Protein AF-A0A1G1PA71-F1 (afdb_monomer_lite)

Structure (mmCIF, N/CA/C/O backbone):
data_AF-A0A1G1PA71-F1
#
_entry.id   AF-A0A1G1PA71-F1
#
loop_
_atom_site.group_PDB
_atom_site.id
_atom_site.type_symbol
_atom_site.label_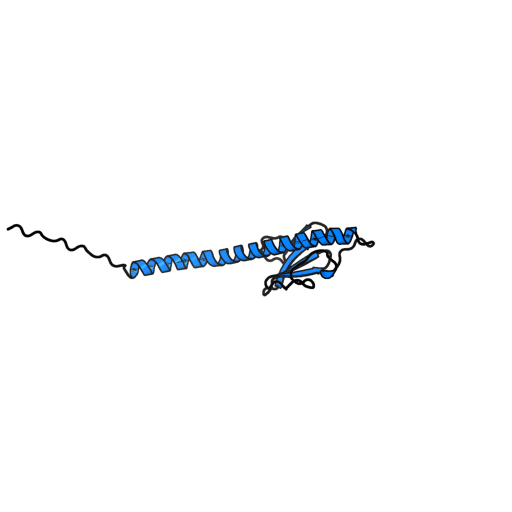atom_id
_atom_site.label_alt_id
_atom_site.label_comp_id
_atom_site.label_asym_id
_atom_site.label_entity_id
_atom_site.label_seq_id
_atom_site.pdbx_PDB_ins_code
_atom_site.Cartn_x
_atom_site.Cartn_y
_atom_site.Cartn_z
_atom_site.occupancy
_atom_site.B_iso_or_equiv
_atom_site.auth_seq_id
_atom_site.auth_comp_id
_atom_site.auth_asym_id
_atom_site.auth_atom_id
_atom_site.pdbx_PDB_model_num
ATOM 1 N N . MET A 1 1 ? -17.914 -35.667 74.975 1.00 45.59 1 MET A N 1
ATOM 2 C CA . MET A 1 1 ? -18.234 -35.756 73.531 1.00 45.59 1 MET A CA 1
ATOM 3 C C . MET A 1 1 ? -18.149 -34.365 72.913 1.00 45.59 1 MET A C 1
ATOM 5 O O . MET A 1 1 ? -19.086 -33.589 73.055 1.00 45.59 1 MET A O 1
ATOM 9 N N . LEU A 1 2 ? -17.025 -34.019 72.281 1.00 45.38 2 LEU A N 1
ATOM 10 C CA . LEU A 1 2 ? -16.855 -32.736 71.591 1.00 45.38 2 LEU A CA 1
ATOM 11 C C . LEU A 1 2 ? -17.390 -32.874 70.154 1.00 45.38 2 LEU A C 1
ATOM 13 O O . LEU A 1 2 ? -16.810 -33.593 69.343 1.00 45.38 2 LEU A O 1
ATOM 17 N N . LYS A 1 3 ? -18.518 -32.227 69.837 1.00 60.00 3 LYS A N 1
ATOM 18 C CA . LYS A 1 3 ? -19.033 -32.147 68.460 1.00 60.00 3 LYS A CA 1
ATOM 19 C C . LYS A 1 3 ? -18.177 -31.150 67.673 1.00 60.00 3 LYS A C 1
ATOM 21 O O . LYS A 1 3 ? -18.287 -29.944 67.866 1.00 60.00 3 LYS A O 1
ATOM 26 N N . LEU A 1 4 ? -17.334 -31.669 66.781 1.00 66.25 4 LEU A N 1
ATOM 27 C CA . LEU A 1 4 ? -16.625 -30.903 65.755 1.00 66.25 4 LEU A CA 1
ATOM 28 C C . LEU A 1 4 ? -17.644 -30.217 64.832 1.00 66.25 4 LEU A C 1
ATOM 30 O O . LEU A 1 4 ? -18.293 -30.863 64.007 1.00 66.25 4 LEU A O 1
ATOM 34 N N . LEU A 1 5 ? -17.793 -28.900 64.973 1.00 70.19 5 LEU A N 1
ATOM 35 C CA . LEU A 1 5 ? -18.586 -28.076 64.063 1.00 70.19 5 LEU A CA 1
ATOM 36 C C . LEU A 1 5 ? -17.860 -27.978 62.716 1.00 70.19 5 LEU A C 1
ATOM 38 O O . LEU A 1 5 ? -16.933 -27.193 62.528 1.00 70.19 5 LEU A O 1
ATOM 42 N N . LYS A 1 6 ? -18.289 -28.812 61.768 1.00 69.31 6 LYS A N 1
ATOM 43 C CA . LYS A 1 6 ? -17.827 -28.811 60.378 1.00 69.31 6 LYS A CA 1
ATOM 44 C C . LYS A 1 6 ? -18.266 -27.498 59.715 1.00 69.31 6 LYS A C 1
ATOM 46 O O . LYS A 1 6 ? -19.444 -27.298 59.424 1.00 69.31 6 LYS A O 1
ATOM 51 N N . ARG A 1 7 ? -17.323 -26.574 59.518 1.00 72.81 7 ARG A N 1
ATOM 52 C CA . ARG A 1 7 ? -17.553 -25.261 58.893 1.00 72.81 7 ARG A CA 1
ATOM 53 C C . ARG A 1 7 ? -17.982 -25.474 57.433 1.00 72.81 7 ARG A C 1
ATOM 55 O O . ARG A 1 7 ? -17.206 -25.986 56.631 1.00 72.81 7 ARG A O 1
ATOM 62 N N . LYS A 1 8 ? -19.226 -25.116 57.093 1.00 67.81 8 LYS A N 1
ATOM 63 C CA . LYS A 1 8 ? -19.752 -25.159 55.717 1.00 67.81 8 LYS A CA 1
ATOM 64 C C . LYS A 1 8 ? -18.938 -24.168 54.879 1.00 67.81 8 LYS A C 1
ATOM 66 O O . LYS A 1 8 ? -19.059 -22.960 55.082 1.00 67.81 8 LYS A O 1
ATOM 71 N N . GLN A 1 9 ? -18.070 -24.656 53.994 1.00 71.00 9 GLN A N 1
ATOM 72 C CA . GLN A 1 9 ? -17.413 -23.780 53.029 1.00 71.00 9 GLN A CA 1
ATOM 73 C C . GLN A 1 9 ? -18.486 -23.190 52.112 1.00 71.00 9 GLN A C 1
ATOM 75 O O . GLN A 1 9 ? -19.279 -23.925 51.523 1.00 71.00 9 GLN A O 1
ATOM 80 N N . LYS A 1 10 ? -18.551 -21.858 52.042 1.00 71.31 10 LYS A N 1
ATOM 81 C CA . LYS A 1 10 ? -19.386 -21.161 51.066 1.00 71.31 10 LYS A CA 1
ATOM 82 C C . LYS A 1 10 ? -18.774 -21.438 49.694 1.00 71.31 10 LYS A C 1
ATOM 84 O O . LYS A 1 10 ? -17.710 -20.911 49.391 1.00 71.31 10 LYS A O 1
ATOM 89 N N . GLN A 1 11 ? -19.409 -22.299 48.906 1.00 70.25 11 GLN A N 1
ATOM 90 C CA . GLN A 1 11 ? -19.093 -22.426 47.487 1.00 70.25 11 GLN A CA 1
ATOM 91 C C . GLN A 1 11 ? -19.435 -21.081 46.835 1.00 70.25 11 GLN A C 1
ATOM 93 O O . GLN A 1 11 ? -20.599 -20.681 46.817 1.00 70.25 11 GLN A O 1
ATOM 98 N N . GLY A 1 12 ? -18.411 -20.339 46.411 1.00 75.19 12 GLY A N 1
ATOM 99 C CA . GLY A 1 12 ? -18.573 -19.085 45.684 1.00 75.19 12 GLY A CA 1
ATOM 100 C C . GLY A 1 12 ? -18.977 -19.391 44.248 1.00 75.19 12 GLY A C 1
ATOM 101 O O . GLY A 1 12 ? -18.194 -19.979 43.508 1.00 75.19 12 GLY A O 1
ATOM 102 N N . GLY A 1 13 ? -20.208 -19.049 43.879 1.00 79.56 13 GLY A N 1
ATOM 103 C CA . GLY A 1 13 ? -20.648 -19.047 42.486 1.00 79.56 13 GLY A CA 1
ATOM 104 C C . GLY A 1 13 ? -20.301 -17.718 41.817 1.00 79.56 13 GLY A C 1
ATOM 105 O O . GLY A 1 13 ? -20.282 -16.686 42.485 1.00 79.56 13 GLY A O 1
ATOM 106 N N . PHE A 1 14 ? -20.053 -17.755 40.507 1.00 80.25 14 PHE A N 1
ATOM 107 C CA . PHE A 1 14 ? -19.933 -16.557 39.674 1.00 80.25 14 PHE A CA 1
ATOM 108 C C . PHE A 1 14 ? -21.247 -15.775 39.730 1.00 80.25 14 PHE A C 1
ATOM 110 O O . PHE A 1 14 ? -22.323 -16.351 39.537 1.00 80.25 14 PHE A O 1
ATOM 117 N N . THR A 1 15 ? -21.188 -14.475 39.997 1.00 90.62 15 THR A N 1
ATOM 118 C CA . THR A 1 15 ? -22.392 -13.645 39.951 1.00 90.62 15 THR A CA 1
ATOM 119 C C . THR A 1 15 ? -22.707 -13.268 38.501 1.00 90.62 15 THR A C 1
ATOM 121 O O . THR A 1 15 ? -21.812 -13.010 37.697 1.00 90.62 15 THR A O 1
ATOM 124 N N . LEU A 1 16 ? -23.995 -13.192 38.143 1.00 90.44 16 LEU A N 1
ATOM 125 C CA . LEU A 1 16 ? -24.409 -12.661 36.832 1.00 90.44 16 LEU A CA 1
ATOM 126 C C . LEU A 1 16 ? -23.903 -11.226 36.621 1.00 90.44 16 LEU A C 1
ATOM 128 O O . LEU A 1 16 ? -23.625 -10.820 35.496 1.00 90.44 16 LEU A O 1
ATOM 132 N N . LEU A 1 17 ? -23.750 -10.478 37.715 1.00 91.81 17 LEU A N 1
ATOM 133 C CA . LEU A 1 17 ? -23.248 -9.112 37.702 1.00 91.81 17 LEU A CA 1
ATOM 134 C C . LEU A 1 17 ? -21.753 -9.043 37.356 1.00 91.81 17 LEU A C 1
ATOM 136 O O . LEU A 1 17 ? -21.363 -8.170 36.584 1.00 91.81 17 LEU A O 1
ATOM 140 N N . GLU A 1 18 ? -20.931 -9.977 37.848 1.00 90.62 18 GLU A N 1
ATOM 141 C CA . GLU A 1 18 ? -19.514 -10.070 37.465 1.00 90.62 18 GLU A CA 1
ATOM 142 C C . GLU A 1 18 ? -19.348 -10.336 35.972 1.00 90.62 18 GLU A C 1
ATOM 144 O O . GLU A 1 18 ? -18.497 -9.728 35.330 1.00 90.62 18 GLU A O 1
ATOM 149 N N . LEU A 1 19 ? -20.185 -11.197 35.392 1.00 90.81 19 LEU A N 1
ATOM 150 C CA . LEU A 1 19 ? -20.133 -11.444 33.954 1.00 90.81 19 LEU A CA 1
ATOM 151 C C . LEU A 1 19 ? -20.620 -10.221 33.154 1.00 90.81 19 LEU A C 1
ATOM 153 O O . LEU A 1 19 ? -20.011 -9.859 32.148 1.00 90.81 19 LEU A O 1
ATOM 157 N N . LEU A 1 20 ? -21.683 -9.554 33.620 1.00 93.75 20 LEU A N 1
ATOM 158 C CA . LEU A 1 20 ? -22.265 -8.380 32.965 1.00 93.75 20 LEU A CA 1
ATOM 159 C C . LEU A 1 20 ? -21.275 -7.209 32.889 1.00 93.75 20 LEU A C 1
ATOM 161 O O . LEU A 1 20 ? -21.106 -6.610 31.827 1.00 93.75 20 LEU A O 1
ATOM 165 N N . MET A 1 21 ? -20.601 -6.877 33.994 1.00 94.06 21 MET A N 1
ATOM 166 C CA . MET A 1 21 ? -19.655 -5.756 33.996 1.00 94.06 21 MET A CA 1
ATOM 167 C C . MET A 1 21 ? -18.459 -6.020 33.071 1.00 94.06 21 MET A C 1
ATOM 169 O O . MET A 1 21 ? -17.992 -5.107 32.395 1.00 94.06 21 MET A O 1
ATOM 173 N N . VAL A 1 22 ? -18.004 -7.274 32.980 1.00 95.75 22 VAL A N 1
ATOM 174 C CA . VAL A 1 22 ? -16.876 -7.657 32.121 1.00 95.75 22 VAL A CA 1
ATOM 175 C C . VAL A 1 22 ? -17.224 -7.469 30.646 1.00 95.75 22 VAL A C 1
ATOM 177 O O . VAL A 1 22 ? -16.447 -6.852 29.918 1.00 95.75 22 VAL A O 1
ATOM 180 N N . VAL A 1 23 ? -18.400 -7.924 30.196 1.00 96.00 23 VAL A N 1
ATOM 181 C CA . VAL A 1 23 ? -18.799 -7.744 28.788 1.00 96.00 23 VAL A CA 1
ATOM 182 C C . VAL A 1 23 ? -19.016 -6.274 28.430 1.00 96.00 23 VAL A C 1
ATOM 184 O O . VAL A 1 23 ? -18.668 -5.871 27.322 1.00 96.00 23 VAL A O 1
ATOM 187 N N . ILE A 1 24 ? -19.503 -5.451 29.368 1.00 97.00 24 ILE A N 1
ATOM 188 C CA . ILE A 1 24 ? -19.645 -4.000 29.165 1.00 97.00 24 ILE A CA 1
ATOM 189 C C . ILE A 1 24 ? -18.274 -3.344 28.978 1.00 97.00 24 ILE A C 1
ATOM 191 O O . ILE A 1 24 ? -18.088 -2.565 28.044 1.00 97.00 24 ILE A O 1
ATOM 195 N N . ILE A 1 25 ? -17.294 -3.679 29.821 1.00 96.62 25 ILE A N 1
ATOM 196 C CA . ILE A 1 25 ? -15.939 -3.127 29.705 1.00 96.62 25 ILE A CA 1
ATOM 197 C C . ILE A 1 25 ? -15.296 -3.553 28.376 1.00 96.62 25 ILE A C 1
ATOM 199 O O . ILE A 1 25 ? -14.745 -2.709 27.668 1.00 96.62 25 ILE A O 1
ATOM 203 N N . ILE A 1 26 ? -15.415 -4.830 27.987 1.00 96.94 26 ILE A N 1
ATOM 204 C CA . ILE A 1 26 ? -14.894 -5.325 26.702 1.00 96.94 26 ILE A CA 1
ATOM 205 C C . ILE A 1 26 ? -15.570 -4.611 25.523 1.00 96.94 26 ILE A C 1
ATOM 207 O O . ILE A 1 26 ? -14.883 -4.245 24.573 1.00 96.94 26 ILE A O 1
ATOM 211 N N . ALA A 1 27 ? -16.880 -4.355 25.584 1.00 96.94 27 ALA A N 1
ATOM 212 C CA . ALA A 1 27 ? -17.602 -3.644 24.528 1.00 96.94 27 ALA A CA 1
ATOM 213 C C . ALA A 1 27 ? -17.090 -2.206 24.334 1.00 96.94 27 ALA A C 1
ATOM 215 O O . ALA A 1 27 ? -16.878 -1.774 23.199 1.00 96.94 27 ALA A O 1
ATOM 216 N N . ILE A 1 28 ? -16.827 -1.482 25.429 1.00 96.56 28 ILE A N 1
ATOM 217 C CA . ILE A 1 28 ? -16.269 -0.122 25.369 1.00 96.56 28 ILE A CA 1
ATOM 218 C C . ILE A 1 28 ? -14.877 -0.151 24.728 1.00 96.56 28 ILE A C 1
ATOM 220 O O . ILE A 1 28 ? -14.621 0.607 23.791 1.00 96.56 28 ILE A O 1
ATOM 224 N N . LEU A 1 29 ? -14.000 -1.059 25.171 1.00 97.12 29 LEU A N 1
ATOM 225 C CA . LEU A 1 29 ? -12.645 -1.180 24.623 1.00 97.12 29 LEU A CA 1
ATOM 226 C C . LEU A 1 29 ? -12.662 -1.579 23.140 1.00 97.12 29 LEU A C 1
ATOM 228 O O . LEU A 1 29 ? -11.938 -0.994 22.334 1.00 97.12 29 LEU A O 1
ATOM 232 N N . ALA A 1 30 ? -13.522 -2.529 22.761 1.00 96.25 30 ALA A N 1
ATOM 233 C CA . ALA A 1 30 ? -13.656 -2.994 21.384 1.00 96.25 30 ALA A CA 1
ATOM 234 C C . ALA A 1 30 ? -14.118 -1.879 20.435 1.00 96.25 30 ALA A C 1
ATOM 236 O O . ALA A 1 30 ? -13.618 -1.796 19.314 1.00 96.25 30 ALA A O 1
ATOM 237 N N . SER A 1 31 ? -15.012 -0.989 20.887 1.00 95.50 31 SER A N 1
ATOM 238 C CA . SER A 1 31 ? -15.519 0.120 20.064 1.00 95.50 31 SER A CA 1
ATOM 239 C C . SER A 1 31 ? -14.418 1.085 19.596 1.00 95.50 31 SER A C 1
ATOM 241 O O . SER A 1 31 ? -14.491 1.613 18.488 1.00 95.50 31 SER A O 1
ATOM 243 N N . ILE A 1 32 ? -13.365 1.265 20.402 1.00 94.69 32 ILE A N 1
ATOM 244 C CA . ILE A 1 32 ? -12.223 2.136 20.093 1.00 94.69 32 ILE A CA 1
ATOM 245 C C . ILE A 1 32 ? -11.122 1.352 19.365 1.00 94.69 32 ILE A C 1
ATOM 247 O O . ILE A 1 32 ? -10.527 1.850 18.409 1.00 94.69 32 ILE A O 1
ATOM 251 N N . ALA A 1 33 ? -10.864 0.111 19.783 1.00 94.56 33 ALA A N 1
ATOM 252 C CA . ALA A 1 33 ? -9.767 -0.698 19.258 1.00 94.56 33 ALA A CA 1
ATOM 253 C C . ALA A 1 33 ? -10.007 -1.189 17.820 1.00 94.56 33 ALA A C 1
ATOM 255 O O . ALA A 1 33 ? -9.094 -1.141 16.997 1.00 94.56 33 ALA A O 1
ATOM 256 N N . LEU A 1 34 ? -11.225 -1.632 17.488 1.00 93.81 34 LEU A N 1
ATOM 257 C CA . LEU A 1 34 ? -11.546 -2.188 16.168 1.00 93.81 34 LEU A CA 1
ATOM 258 C C . LEU A 1 34 ? -11.300 -1.221 14.994 1.00 93.81 34 LEU A C 1
ATOM 260 O O . LEU A 1 34 ? -10.601 -1.615 14.057 1.00 93.81 34 LEU A O 1
ATOM 264 N N . PRO A 1 35 ? -11.795 0.035 14.996 1.00 91.44 35 PRO A N 1
ATOM 265 C CA . PRO A 1 35 ? -11.546 0.943 13.876 1.00 91.44 35 PRO A CA 1
ATOM 266 C C . PRO A 1 35 ? -10.056 1.261 13.702 1.00 91.44 35 PRO A C 1
ATOM 268 O O . PRO A 1 35 ? -9.593 1.422 12.573 1.00 91.44 35 PRO A O 1
ATOM 271 N N . GLN A 1 36 ? -9.284 1.324 14.792 1.00 91.56 36 GLN A N 1
ATOM 272 C CA . GLN A 1 36 ? -7.835 1.521 14.704 1.00 91.56 36 GLN A CA 1
ATOM 273 C C . GLN A 1 36 ? -7.115 0.277 14.177 1.00 91.56 36 GLN A C 1
ATOM 275 O O . GLN A 1 36 ? -6.226 0.404 13.335 1.00 91.56 36 GLN A O 1
ATOM 280 N N . TYR A 1 37 ? -7.535 -0.913 14.607 1.00 93.31 37 TYR A N 1
ATOM 281 C CA . TYR A 1 37 ? -7.003 -2.179 14.113 1.00 93.31 37 TYR A CA 1
ATOM 282 C C . TYR A 1 37 ? -7.186 -2.317 12.597 1.00 93.31 37 TYR A C 1
ATOM 284 O O . TYR A 1 37 ? -6.225 -2.621 11.893 1.00 93.31 37 TYR A O 1
ATOM 292 N N . PHE A 1 38 ? -8.376 -2.011 12.065 1.00 90.88 38 PHE A N 1
ATOM 293 C CA . PHE A 1 38 ? -8.617 -2.080 10.620 1.00 90.88 38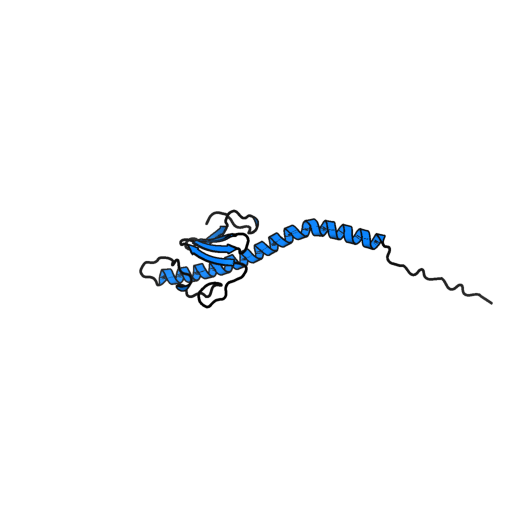 PHE A CA 1
ATOM 294 C C . PHE A 1 38 ? -7.752 -1.096 9.826 1.00 90.88 38 PHE A C 1
ATOM 296 O O . PHE A 1 38 ? -7.222 -1.468 8.781 1.00 90.88 38 PHE A O 1
ATOM 303 N N . LYS A 1 39 ? -7.535 0.127 10.331 1.00 90.62 39 LYS A N 1
ATOM 304 C CA . LYS A 1 39 ? -6.617 1.091 9.699 1.00 90.62 39 LYS A CA 1
ATOM 305 C C . LYS A 1 39 ? -5.176 0.579 9.676 1.00 90.62 39 LYS A C 1
ATOM 307 O O . LYS A 1 39 ? -4.504 0.696 8.657 1.00 90.62 39 LYS A O 1
ATOM 312 N N . ALA A 1 40 ? -4.706 -0.008 10.777 1.00 90.94 40 ALA A N 1
ATOM 313 C CA . ALA A 1 40 ? -3.362 -0.574 10.853 1.00 90.94 40 ALA A CA 1
ATOM 314 C C . ALA A 1 40 ? -3.185 -1.771 9.902 1.00 90.94 40 ALA A C 1
ATOM 316 O O . ALA A 1 40 ? -2.184 -1.846 9.190 1.00 90.94 40 ALA A O 1
ATOM 317 N N . ALA A 1 41 ? -4.175 -2.665 9.839 1.00 91.25 41 ALA A N 1
ATOM 318 C CA . ALA A 1 41 ? -4.178 -3.791 8.908 1.00 91.25 41 ALA A CA 1
ATOM 319 C C . ALA A 1 41 ? -4.152 -3.316 7.446 1.00 91.25 41 ALA A C 1
ATOM 321 O O . ALA A 1 41 ? -3.380 -3.823 6.635 1.00 91.25 41 ALA A O 1
ATOM 322 N N . GLU A 1 42 ? -4.944 -2.299 7.111 1.00 90.12 42 GLU A N 1
ATOM 323 C CA . GLU A 1 42 ? -5.001 -1.745 5.759 1.00 90.12 42 GLU A CA 1
ATOM 324 C C . GLU A 1 42 ? -3.697 -1.025 5.372 1.00 90.12 42 GLU A C 1
ATOM 326 O O . GLU A 1 42 ? -3.215 -1.176 4.250 1.00 90.12 42 GLU A O 1
ATOM 331 N N . ARG A 1 43 ? -3.045 -0.345 6.323 1.00 90.56 43 ARG A N 1
ATOM 332 C CA . ARG A 1 43 ? -1.702 0.221 6.130 1.00 90.56 43 ARG A CA 1
ATOM 333 C C . ARG A 1 43 ? -0.640 -0.855 5.882 1.00 90.56 43 ARG A C 1
ATOM 335 O O . ARG A 1 43 ? 0.216 -0.664 5.023 1.00 90.56 43 ARG A O 1
ATOM 342 N N . SER A 1 44 ? -0.703 -1.986 6.589 1.00 90.75 44 SER A N 1
ATOM 343 C CA . SER A 1 44 ? 0.199 -3.126 6.350 1.00 90.75 44 SER A CA 1
ATOM 344 C C . SER A 1 44 ? 0.062 -3.648 4.919 1.00 90.75 44 SER A C 1
ATOM 346 O O . SER A 1 44 ? 1.057 -3.855 4.231 1.00 90.75 44 SER A O 1
ATOM 348 N N . ARG A 1 45 ? -1.174 -3.778 4.431 1.00 89.75 45 ARG A N 1
ATOM 349 C CA . ARG A 1 45 ? -1.462 -4.249 3.068 1.00 89.75 45 ARG A CA 1
ATOM 350 C C . ARG A 1 45 ? -1.028 -3.255 1.996 1.00 89.75 45 ARG A C 1
ATOM 352 O O . ARG A 1 45 ? -0.624 -3.665 0.913 1.00 89.75 45 ARG A O 1
ATOM 359 N N . ALA A 1 46 ? -1.096 -1.957 2.275 1.00 91.12 46 ALA A N 1
ATOM 360 C CA . ALA A 1 46 ? -0.533 -0.949 1.382 1.00 91.12 46 ALA A CA 1
ATOM 361 C C . ALA A 1 46 ? 0.999 -0.990 1.359 1.00 91.12 46 ALA A C 1
ATOM 363 O O . ALA A 1 46 ? 1.588 -0.852 0.294 1.00 91.12 46 ALA A O 1
ATOM 364 N N . SER A 1 47 ? 1.651 -1.248 2.497 1.00 90.88 47 SER A N 1
ATOM 365 C CA . SER A 1 47 ? 3.105 -1.445 2.548 1.00 90.88 47 SER A CA 1
ATOM 366 C C . SER A 1 47 ? 3.556 -2.618 1.668 1.00 90.88 47 SER A C 1
ATOM 368 O O . SER A 1 47 ? 4.568 -2.509 0.981 1.00 90.88 47 SER A O 1
ATOM 370 N N . GLU A 1 48 ? 2.803 -3.720 1.646 1.00 90.56 48 GLU A N 1
ATOM 371 C CA . GLU A 1 48 ? 3.051 -4.842 0.726 1.00 90.56 48 GLU A CA 1
ATOM 372 C C . GLU A 1 48 ? 2.925 -4.407 -0.743 1.00 90.56 48 GLU A C 1
ATOM 374 O O . GLU A 1 48 ? 3.786 -4.719 -1.566 1.00 90.56 48 GLU A O 1
ATOM 379 N N . ALA A 1 49 ? 1.893 -3.623 -1.076 1.00 91.81 49 ALA A N 1
ATOM 380 C CA . ALA A 1 49 ? 1.729 -3.088 -2.424 1.00 91.81 49 ALA A CA 1
ATOM 381 C C . ALA A 1 49 ? 2.896 -2.173 -2.830 1.00 91.81 49 ALA A C 1
ATOM 383 O O . ALA A 1 49 ? 3.405 -2.308 -3.941 1.00 91.81 49 ALA A O 1
ATOM 384 N N . VAL A 1 50 ? 3.378 -1.312 -1.927 1.00 92.62 50 VAL A N 1
ATOM 385 C CA . VAL A 1 50 ? 4.559 -0.461 -2.155 1.00 92.62 50 VAL A CA 1
ATOM 386 C C . VAL A 1 50 ? 5.815 -1.294 -2.424 1.00 92.62 50 VAL A C 1
ATOM 388 O O . VAL A 1 50 ? 6.597 -0.945 -3.303 1.00 92.62 50 VAL A O 1
ATOM 391 N N . GLN A 1 51 ? 6.017 -2.409 -1.718 1.00 92.88 51 GLN A N 1
ATOM 392 C CA . GLN A 1 51 ? 7.164 -3.297 -1.958 1.00 92.88 51 GLN 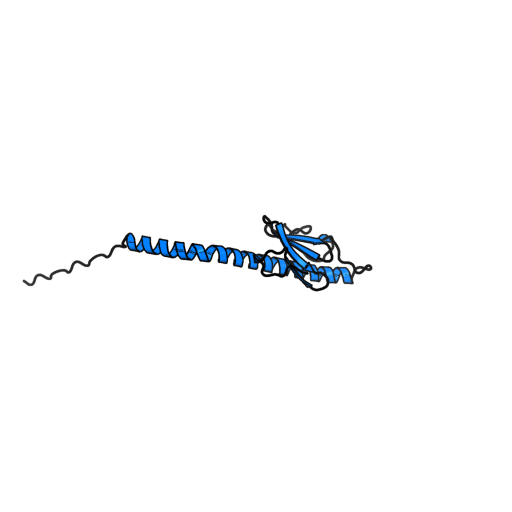A CA 1
ATOM 393 C C . GLN A 1 51 ? 7.118 -3.936 -3.352 1.00 92.88 51 GLN A C 1
ATOM 395 O O . GLN A 1 51 ? 8.136 -4.007 -4.047 1.00 92.88 51 GLN A O 1
ATOM 400 N N . ILE A 1 52 ? 5.933 -4.358 -3.793 1.00 92.44 52 ILE A N 1
ATOM 401 C CA . ILE A 1 52 ? 5.739 -4.887 -5.148 1.00 92.44 52 ILE A CA 1
ATOM 402 C C . ILE A 1 52 ? 5.971 -3.783 -6.188 1.00 92.44 52 ILE A C 1
ATOM 404 O O . ILE A 1 52 ? 6.718 -3.995 -7.141 1.00 92.44 52 ILE A O 1
ATOM 408 N N . LEU A 1 53 ? 5.440 -2.577 -5.968 1.00 93.69 53 LEU A N 1
ATOM 409 C CA . LEU A 1 53 ? 5.687 -1.407 -6.818 1.00 93.69 53 LEU A CA 1
ATOM 410 C C . LEU A 1 53 ? 7.178 -1.036 -6.899 1.00 93.69 53 LEU A C 1
ATOM 412 O O . LEU A 1 53 ? 7.676 -0.712 -7.975 1.00 93.69 53 LEU A O 1
ATOM 416 N N . ALA A 1 54 ? 7.927 -1.140 -5.800 1.00 94.06 54 ALA A N 1
ATOM 417 C CA . ALA A 1 54 ? 9.375 -0.928 -5.801 1.00 94.06 54 ALA A CA 1
ATOM 418 C C . ALA A 1 54 ? 10.113 -1.985 -6.641 1.00 94.06 54 ALA A C 1
ATOM 420 O O . ALA A 1 54 ? 11.087 -1.671 -7.328 1.00 94.06 54 ALA A O 1
ATOM 421 N N . THR A 1 55 ? 9.620 -3.225 -6.633 1.00 93.38 55 THR A N 1
ATOM 422 C CA . THR A 1 55 ? 10.146 -4.300 -7.485 1.00 93.38 55 THR A CA 1
ATOM 423 C C . THR A 1 55 ? 9.856 -4.006 -8.960 1.00 93.38 55 THR A C 1
ATOM 425 O O . THR A 1 55 ? 10.774 -4.099 -9.776 1.00 93.38 55 THR A O 1
ATOM 428 N N . ILE A 1 56 ? 8.636 -3.547 -9.278 1.00 93.69 56 ILE A N 1
ATOM 429 C CA . ILE A 1 56 ? 8.236 -3.086 -10.619 1.00 93.69 56 ILE A CA 1
ATOM 430 C C . ILE A 1 56 ? 9.154 -1.960 -11.101 1.00 93.69 56 ILE A C 1
ATOM 432 O O . ILE A 1 56 ? 9.709 -2.054 -12.193 1.00 93.69 56 ILE A O 1
ATOM 436 N N . ARG A 1 57 ? 9.396 -0.937 -10.271 1.00 94.81 57 ARG A N 1
ATOM 437 C CA . ARG A 1 57 ? 10.329 0.161 -10.578 1.00 94.81 57 ARG A CA 1
ATOM 438 C C . ARG A 1 57 ? 11.736 -0.354 -10.891 1.00 94.81 57 ARG A C 1
ATOM 440 O O . ARG A 1 57 ? 12.384 0.140 -11.810 1.00 94.81 57 ARG A O 1
ATOM 447 N N . GLY A 1 58 ? 12.216 -1.351 -10.148 1.00 94.25 58 GLY A N 1
ATOM 448 C CA . GLY A 1 58 ? 13.512 -1.980 -10.406 1.00 94.25 58 GLY A CA 1
ATOM 449 C C . GLY A 1 58 ? 13.579 -2.655 -11.780 1.00 94.25 58 GLY A C 1
ATOM 450 O O . GLY A 1 58 ? 14.556 -2.473 -12.507 1.00 94.25 58 GLY A O 1
ATOM 451 N N . SER A 1 59 ? 12.542 -3.405 -12.160 1.00 93.25 59 SER A N 1
ATOM 452 C CA . SER A 1 59 ? 12.433 -4.011 -13.495 1.00 93.25 59 SER A CA 1
ATOM 453 C C . SER A 1 59 ? 12.253 -2.981 -14.610 1.00 93.25 59 SER A C 1
ATOM 455 O O . SER A 1 59 ? 12.906 -3.110 -15.640 1.00 93.25 59 SER A O 1
ATOM 457 N N . GLU A 1 60 ? 11.471 -1.924 -14.389 1.00 93.88 60 GLU A N 1
ATOM 458 C CA . GLU A 1 60 ? 11.330 -0.793 -15.316 1.00 93.88 60 GLU A CA 1
ATOM 459 C C . GLU A 1 60 ? 12.671 -0.100 -15.569 1.00 93.88 60 GLU A C 1
ATOM 461 O O . GLU A 1 60 ? 13.025 0.207 -16.706 1.00 93.88 60 GLU A O 1
ATOM 466 N N . GLY A 1 61 ? 13.482 0.076 -14.521 1.00 93.12 61 GLY A N 1
ATOM 467 C CA . GLY A 1 61 ? 14.841 0.597 -14.654 1.00 93.12 61 GLY A CA 1
ATOM 468 C C . GLY A 1 61 ? 15.728 -0.278 -15.547 1.00 93.12 61 GLY A C 1
ATOM 469 O O . GLY A 1 61 ? 16.486 0.247 -16.364 1.00 93.12 61 GLY A O 1
ATOM 470 N N . ARG A 1 62 ? 15.607 -1.610 -15.443 1.00 92.56 62 ARG A N 1
ATOM 471 C CA . ARG A 1 62 ? 16.320 -2.556 -16.322 1.00 92.56 62 ARG A CA 1
ATOM 472 C C . ARG A 1 62 ? 15.801 -2.487 -17.757 1.00 92.56 62 ARG A C 1
ATOM 474 O O . ARG A 1 62 ? 16.609 -2.382 -18.676 1.00 92.56 62 ARG A O 1
ATOM 481 N N . TYR A 1 63 ? 14.482 -2.482 -17.943 1.00 93.00 63 TYR A N 1
ATOM 482 C CA . TYR A 1 63 ? 13.850 -2.377 -19.258 1.00 93.00 63 TYR A CA 1
ATOM 483 C C . TYR A 1 63 ? 14.284 -1.094 -19.983 1.00 93.00 63 TYR A C 1
ATOM 485 O O . TYR A 1 63 ? 14.790 -1.143 -21.105 1.00 93.00 63 TYR A O 1
ATOM 493 N N . LYS A 1 64 ? 14.206 0.054 -19.300 1.00 93.31 64 LYS A N 1
ATOM 494 C CA . LYS A 1 64 ? 14.652 1.356 -19.813 1.00 93.31 64 LYS A CA 1
ATOM 495 C C . LYS A 1 64 ? 16.137 1.371 -20.186 1.00 93.31 64 LYS A C 1
ATOM 497 O O . LYS A 1 64 ? 16.510 2.048 -21.141 1.00 93.31 64 LYS A O 1
ATOM 502 N N . ALA A 1 65 ? 16.985 0.642 -19.460 1.00 92.06 65 ALA A N 1
ATOM 503 C CA . ALA A 1 65 ? 18.413 0.543 -19.759 1.00 92.06 65 ALA A CA 1
ATOM 504 C C . ALA A 1 65 ? 18.721 -0.336 -20.987 1.00 92.06 65 ALA A C 1
ATOM 506 O O . ALA A 1 65 ? 19.719 -0.097 -21.665 1.00 92.06 65 ALA A O 1
ATOM 507 N N . MET A 1 66 ? 17.881 -1.336 -21.272 1.00 90.62 66 MET A N 1
ATOM 508 C CA . MET A 1 66 ? 18.044 -2.257 -22.407 1.00 90.62 66 MET A CA 1
ATOM 509 C C . MET A 1 66 ? 17.346 -1.762 -23.682 1.00 90.62 66 MET A C 1
ATOM 511 O O . MET A 1 66 ? 17.754 -2.115 -24.788 1.00 90.62 66 MET A O 1
ATOM 515 N N . SER A 1 67 ? 16.306 -0.938 -23.544 1.00 88.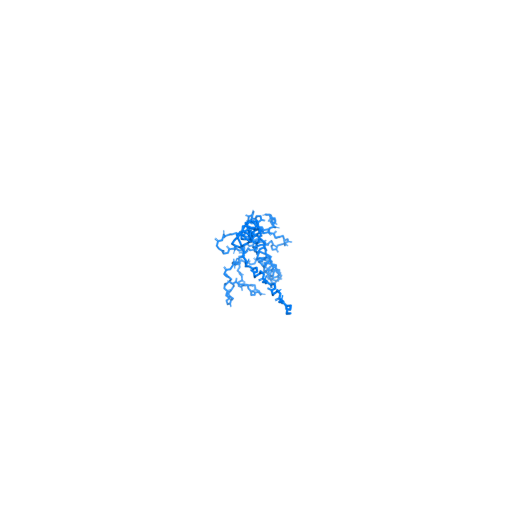62 67 SER A N 1
ATOM 516 C CA . SER A 1 67 ? 15.556 -0.377 -24.666 1.00 88.62 67 SER A CA 1
ATOM 517 C C . SER A 1 67 ? 16.326 0.748 -25.364 1.00 88.62 67 SER A C 1
ATOM 519 O O . SER A 1 67 ? 16.811 1.685 -24.728 1.00 88.62 67 SER A O 1
ATOM 521 N N . LEU A 1 68 ? 16.380 0.706 -26.700 1.00 86.81 68 LEU A N 1
ATOM 522 C CA . LEU A 1 68 ? 17.031 1.737 -27.523 1.00 86.81 68 LEU A CA 1
ATOM 523 C C . LEU A 1 68 ? 16.422 3.133 -27.314 1.00 86.81 68 LEU A C 1
ATOM 525 O O . LEU A 1 68 ? 17.133 4.135 -27.385 1.00 86.81 68 LEU A O 1
ATOM 529 N N . THR A 1 69 ? 15.121 3.201 -27.026 1.00 88.38 69 THR A N 1
ATOM 530 C CA . THR A 1 69 ? 14.379 4.460 -26.864 1.00 88.38 69 THR A CA 1
ATOM 531 C C . THR A 1 69 ? 14.502 5.034 -25.446 1.00 88.38 69 THR A C 1
ATOM 533 O O . THR A 1 69 ? 14.187 6.202 -25.237 1.00 88.38 69 THR A O 1
ATOM 536 N N . LYS A 1 70 ? 14.993 4.253 -24.468 1.00 87.12 70 LYS A N 1
ATOM 537 C CA . LYS A 1 70 ? 15.094 4.637 -23.045 1.00 87.12 70 LYS A CA 1
ATOM 538 C C . LYS A 1 70 ? 13.764 5.106 -22.432 1.00 87.12 70 LYS A C 1
ATOM 540 O O . LYS A 1 70 ? 13.730 6.083 -21.682 1.00 87.12 70 LYS A O 1
ATOM 545 N N . VAL A 1 71 ? 12.677 4.393 -22.723 1.00 89.62 71 VAL A N 1
ATOM 546 C CA . VAL A 1 71 ? 11.321 4.684 -22.220 1.00 89.62 71 VAL A CA 1
ATOM 547 C C . VAL A 1 71 ? 10.850 3.545 -21.312 1.00 89.62 71 VAL A C 1
ATOM 549 O O . VAL A 1 71 ? 11.277 2.405 -21.493 1.00 89.62 71 VAL A O 1
ATOM 552 N N . TYR A 1 72 ? 10.005 3.867 -20.331 1.00 92.44 72 TYR A N 1
ATOM 553 C CA . TYR A 1 72 ? 9.289 2.879 -19.516 1.00 92.44 72 TYR A CA 1
ATOM 554 C C . TYR A 1 72 ? 8.159 2.244 -20.322 1.00 92.44 72 TYR A C 1
ATOM 556 O O . TYR A 1 72 ? 7.512 2.924 -21.121 1.00 92.44 72 TYR A O 1
ATOM 564 N N . THR A 1 73 ? 7.902 0.960 -20.118 1.00 91.69 73 THR A N 1
ATOM 565 C CA . THR A 1 73 ? 6.793 0.295 -20.812 1.00 91.69 73 THR A CA 1
ATOM 566 C C . THR A 1 73 ? 5.470 0.534 -20.082 1.00 91.69 73 THR A C 1
ATOM 568 O O . THR A 1 73 ? 5.423 0.906 -18.912 1.00 91.69 73 THR A O 1
ATOM 571 N N . SER A 1 74 ? 4.363 0.384 -20.803 1.00 91.06 74 SER A N 1
ATOM 572 C CA . SER A 1 74 ? 3.010 0.380 -20.241 1.00 91.06 74 SER A CA 1
ATOM 573 C C . SER A 1 74 ? 2.448 -1.036 -20.079 1.00 91.06 74 SER A C 1
ATOM 575 O O . SER A 1 74 ? 1.334 -1.198 -19.579 1.00 91.06 74 SER A O 1
ATOM 577 N N . ALA A 1 75 ? 3.197 -2.066 -20.484 1.00 88.88 75 ALA A N 1
ATOM 578 C CA . ALA A 1 75 ? 2.783 -3.460 -20.412 1.00 88.88 75 ALA A CA 1
ATOM 579 C C . ALA A 1 75 ? 3.584 -4.207 -19.343 1.00 88.88 75 ALA A C 1
ATOM 581 O O . ALA A 1 75 ? 4.801 -4.320 -19.438 1.00 88.88 75 ALA A O 1
ATOM 582 N N . LEU A 1 76 ? 2.895 -4.760 -18.337 1.00 87.88 76 LEU A N 1
ATOM 583 C CA . LEU A 1 76 ? 3.540 -5.535 -17.267 1.00 87.88 76 LEU A CA 1
ATOM 584 C C . LEU A 1 76 ? 4.257 -6.789 -17.793 1.00 87.88 76 LEU A C 1
ATOM 586 O O . LEU A 1 76 ? 5.210 -7.249 -17.174 1.00 87.88 76 LEU A O 1
ATOM 590 N N . ASP A 1 77 ? 3.805 -7.324 -18.927 1.00 87.88 77 ASP A N 1
ATOM 591 C CA . ASP A 1 77 ? 4.354 -8.532 -19.551 1.00 87.88 77 ASP A CA 1
ATOM 592 C C . ASP A 1 77 ? 5.724 -8.314 -20.212 1.00 87.88 77 ASP A C 1
ATOM 594 O O . ASP A 1 77 ? 6.447 -9.277 -20.458 1.00 87.88 77 ASP A O 1
ATOM 598 N N . ASP A 1 78 ? 6.102 -7.061 -20.471 1.00 88.31 78 ASP A N 1
ATOM 599 C CA . ASP A 1 78 ? 7.417 -6.711 -21.014 1.00 88.31 78 ASP A CA 1
ATOM 600 C C . ASP A 1 78 ? 8.519 -6.721 -19.938 1.00 88.31 78 ASP A C 1
ATOM 602 O O . ASP A 1 78 ? 9.710 -6.627 -20.253 1.00 88.31 78 ASP A O 1
ATOM 606 N N . LEU A 1 79 ? 8.142 -6.788 -18.656 1.00 88.38 79 LEU A N 1
ATOM 607 C CA . LEU A 1 79 ? 9.078 -6.718 -17.544 1.00 88.38 79 LEU A CA 1
ATOM 608 C C . LEU A 1 79 ? 9.521 -8.123 -17.138 1.00 88.38 79 LEU A C 1
ATOM 610 O O . LEU A 1 79 ? 8.728 -9.050 -17.004 1.00 88.38 79 LEU A O 1
ATOM 614 N N . ASP A 1 80 ? 10.802 -8.241 -16.798 1.00 88.19 80 ASP A N 1
ATOM 615 C CA . ASP A 1 80 ? 11.375 -9.423 -16.150 1.00 88.19 80 ASP A CA 1
ATOM 616 C C . ASP A 1 80 ? 11.043 -9.437 -14.642 1.00 88.19 80 ASP A C 1
ATOM 618 O O . ASP A 1 80 ? 11.917 -9.338 -13.774 1.00 88.19 80 ASP A O 1
ATOM 622 N N . VAL A 1 81 ? 9.748 -9.422 -14.316 1.00 88.12 81 VAL A N 1
ATOM 623 C CA . VAL A 1 81 ? 9.229 -9.566 -12.952 1.00 88.12 81 VAL A CA 1
ATOM 624 C C . VAL A 1 81 ? 7.877 -10.277 -12.973 1.00 88.12 81 VAL A C 1
ATOM 626 O O . VAL A 1 81 ? 6.973 -9.924 -13.724 1.00 88.12 81 VAL A O 1
ATOM 629 N N . GLY A 1 82 ? 7.711 -11.274 -12.103 1.00 84.75 82 GLY A N 1
ATOM 630 C CA . GLY A 1 82 ? 6.403 -11.868 -11.842 1.00 84.75 82 GLY A CA 1
ATOM 631 C C . GLY A 1 82 ? 5.634 -11.014 -10.842 1.00 84.75 82 GLY A C 1
ATOM 632 O O . GLY A 1 82 ? 5.995 -10.982 -9.666 1.00 84.75 82 GLY A O 1
ATOM 633 N N . VAL A 1 83 ? 4.575 -10.338 -11.286 1.00 86.50 83 VAL A N 1
ATOM 634 C CA . VAL A 1 83 ? 3.673 -9.585 -10.404 1.00 86.50 83 VAL A CA 1
ATOM 635 C C . VAL A 1 83 ? 2.275 -10.184 -10.447 1.00 86.50 83 VAL A C 1
ATOM 637 O O . VAL A 1 83 ? 1.849 -10.649 -11.500 1.00 86.50 83 VAL A O 1
ATOM 640 N N . PRO A 1 84 ? 1.526 -10.199 -9.332 1.00 83.00 84 PRO A N 1
ATOM 641 C CA . PRO A 1 84 ? 0.161 -10.710 -9.344 1.00 83.00 84 PRO A CA 1
ATOM 642 C C . PRO A 1 84 ? -0.697 -10.010 -10.405 1.00 83.00 84 PRO A C 1
ATOM 644 O O . PRO A 1 84 ? -0.913 -8.801 -10.330 1.00 83.00 84 PRO A O 1
ATOM 647 N N . GLY A 1 85 ? -1.195 -10.770 -11.382 1.00 72.06 85 GLY A N 1
ATOM 648 C CA . GLY A 1 85 ? -1.945 -10.237 -12.520 1.00 72.06 85 GLY A CA 1
ATOM 649 C C . GLY A 1 85 ? -1.149 -9.995 -13.806 1.00 72.06 85 GLY A C 1
ATOM 650 O O . GLY A 1 85 ? -1.773 -9.596 -14.785 1.00 72.06 85 GLY A O 1
ATOM 651 N N . SER A 1 86 ? 0.164 -10.259 -13.844 1.00 77.19 86 SER A N 1
ATOM 652 C CA . SER A 1 86 ? 0.889 -10.435 -15.112 1.00 77.19 86 SER A CA 1
ATOM 653 C C . SER A 1 86 ? 0.632 -11.823 -15.707 1.00 77.19 86 SER A C 1
ATOM 655 O O . SER A 1 86 ? 0.151 -12.734 -15.021 1.00 77.19 86 SER A O 1
ATOM 657 N N . THR A 1 87 ? 0.918 -12.006 -16.998 1.00 77.31 87 THR A N 1
ATOM 658 C CA . THR A 1 87 ? 0.641 -13.266 -17.700 1.00 77.31 87 THR A CA 1
ATOM 659 C C . THR A 1 87 ? 1.275 -14.459 -16.977 1.00 77.31 87 THR A C 1
ATOM 661 O O . THR A 1 87 ? 2.476 -14.500 -16.730 1.00 77.31 87 THR A O 1
ATOM 664 N N . GLY A 1 88 ? 0.457 -15.456 -16.625 1.00 72.38 88 GLY A N 1
ATOM 665 C CA . GLY A 1 88 ? 0.918 -16.663 -15.928 1.00 72.38 88 GLY A CA 1
ATOM 666 C C . GLY A 1 88 ? 1.085 -16.521 -14.410 1.00 72.38 88 GLY A C 1
ATOM 667 O O . GLY A 1 88 ? 1.414 -17.511 -13.757 1.00 72.38 88 GLY A O 1
ATOM 668 N N . VAL A 1 89 ? 0.801 -15.349 -13.830 1.00 78.81 89 VAL A N 1
ATOM 669 C CA . VAL A 1 89 ? 0.773 -15.129 -12.377 1.00 78.81 89 VAL A CA 1
ATOM 670 C C . VAL A 1 89 ? -0.676 -14.893 -11.931 1.00 78.81 89 VAL A C 1
ATOM 672 O O . VAL A 1 89 ? -1.342 -13.999 -12.457 1.00 78.81 89 VAL A O 1
ATOM 675 N N . PRO A 1 90 ? -1.212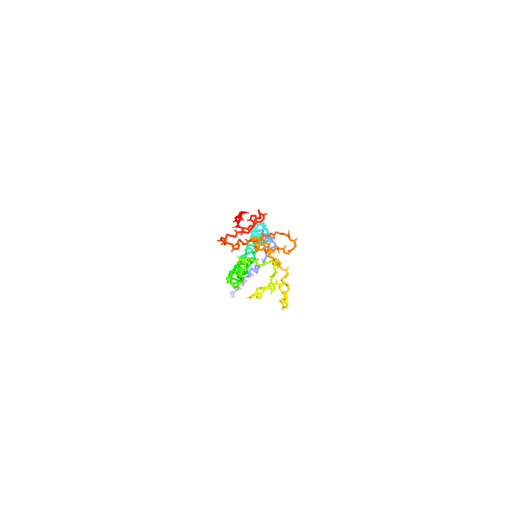 -15.665 -10.967 1.00 76.88 90 PRO A N 1
ATOM 676 C CA . PRO A 1 90 ? -2.593 -15.495 -10.530 1.00 76.88 90 PRO A CA 1
ATOM 677 C C . PRO A 1 90 ? -2.841 -14.077 -9.997 1.00 76.88 90 PRO A C 1
ATOM 679 O O . PRO A 1 90 ? -1.989 -13.485 -9.329 1.00 76.88 90 PRO A O 1
ATOM 682 N N . LEU A 1 91 ? -4.032 -13.543 -10.283 1.00 75.31 91 LEU A N 1
ATOM 683 C CA . LEU A 1 91 ? -4.469 -12.247 -9.768 1.00 75.31 91 LEU A CA 1
ATOM 684 C C . LEU A 1 91 ? -4.453 -12.260 -8.240 1.00 75.31 91 LEU A C 1
ATOM 686 O O . LEU A 1 91 ? -4.924 -13.209 -7.607 1.00 75.31 91 LEU A O 1
ATOM 690 N N . SER A 1 92 ? -3.972 -11.173 -7.642 1.00 76.44 92 SER A N 1
ATOM 691 C CA . SER A 1 92 ? -4.206 -10.963 -6.220 1.00 76.44 92 SER A CA 1
ATOM 692 C C . SER A 1 92 ? -5.660 -10.524 -6.017 1.00 76.44 92 SER A C 1
ATOM 694 O O . SER A 1 92 ? -6.191 -9.701 -6.762 1.00 76.44 92 SER A O 1
ATOM 696 N N . THR A 1 93 ? -6.317 -11.047 -4.984 1.00 79.19 93 THR A N 1
ATOM 697 C CA . THR A 1 93 ? -7.687 -10.645 -4.619 1.00 79.19 93 THR A CA 1
ATOM 698 C C . THR A 1 93 ? -7.736 -9.292 -3.907 1.00 79.19 93 THR A C 1
ATOM 700 O O . THR A 1 93 ? -8.817 -8.801 -3.588 1.00 79.19 93 THR A O 1
ATOM 703 N N . MET A 1 94 ? -6.578 -8.686 -3.618 1.00 85.88 94 MET A N 1
ATOM 704 C CA . MET A 1 94 ? -6.467 -7.508 -2.758 1.00 85.88 94 MET A CA 1
ATOM 705 C C . MET A 1 94 ? -5.981 -6.265 -3.504 1.00 85.88 94 MET A C 1
ATOM 707 O O . MET A 1 94 ? -6.533 -5.187 -3.285 1.00 85.88 94 MET A O 1
ATOM 711 N N . TRP A 1 95 ? -5.003 -6.410 -4.386 1.00 90.69 95 TRP A N 1
ATOM 712 C CA . TRP A 1 95 ? -4.423 -5.340 -5.194 1.00 90.69 95 TRP A CA 1
ATOM 713 C C . TRP A 1 95 ? -4.276 -5.771 -6.655 1.00 90.69 95 TRP A C 1
ATOM 715 O O . TRP A 1 95 ? -3.870 -6.897 -6.945 1.00 90.69 95 TRP A O 1
ATOM 725 N N . THR A 1 96 ? -4.570 -4.870 -7.577 1.00 90.06 96 THR A N 1
ATOM 726 C CA . THR A 1 96 ? -4.272 -5.033 -9.003 1.00 90.06 96 THR A CA 1
ATOM 727 C C . THR A 1 96 ? -3.185 -4.050 -9.393 1.00 90.06 96 THR A C 1
ATOM 729 O O . THR A 1 96 ? -3.227 -2.903 -8.959 1.00 90.06 96 THR A O 1
ATOM 732 N N . TYR A 1 97 ? -2.229 -4.477 -10.210 1.00 91.69 97 TYR A N 1
ATOM 733 C CA . TYR A 1 97 ? -1.111 -3.639 -10.638 1.00 91.69 97 TYR A CA 1
ATOM 734 C C . TYR A 1 97 ? -1.296 -3.232 -12.096 1.00 91.69 97 TYR A C 1
ATOM 736 O O . TYR A 1 97 ? -1.784 -4.015 -12.907 1.00 91.69 97 TYR A O 1
ATOM 744 N N . SER A 1 98 ? -0.907 -2.006 -12.427 1.00 90.88 98 SER A N 1
ATOM 745 C CA . SER A 1 98 ? -0.926 -1.482 -13.792 1.00 90.88 98 SER A CA 1
ATOM 746 C C . SER A 1 98 ? 0.184 -0.454 -13.984 1.00 90.88 98 SER A C 1
ATOM 748 O O . SER A 1 98 ? 0.637 0.169 -13.020 1.00 90.88 98 SER A O 1
ATOM 750 N N . LEU A 1 99 ? 0.616 -0.277 -15.230 1.00 92.38 99 LEU A N 1
ATOM 751 C CA . LEU A 1 99 ? 1.620 0.709 -15.608 1.00 92.38 99 LEU A CA 1
ATOM 752 C C . LEU A 1 99 ? 0.952 1.849 -16.373 1.00 92.38 99 LEU A C 1
ATOM 754 O O . LEU A 1 99 ? 0.291 1.631 -17.386 1.00 92.38 99 LEU A O 1
ATOM 758 N N . ALA A 1 100 ? 1.162 3.071 -15.897 1.00 90.25 100 ALA A N 1
ATOM 759 C CA . ALA A 1 100 ? 0.795 4.303 -16.577 1.00 90.25 100 ALA A CA 1
ATOM 760 C C . ALA A 1 100 ? 1.983 5.274 -16.472 1.00 90.25 100 ALA A C 1
ATOM 762 O O . ALA A 1 100 ? 1.938 6.205 -15.661 1.00 90.25 100 ALA A O 1
ATOM 763 N N . PRO A 1 101 ? 3.079 5.032 -17.226 1.00 89.69 101 PRO A N 1
ATOM 764 C CA . PRO A 1 101 ? 4.301 5.819 -17.114 1.00 89.69 101 PRO A CA 1
ATOM 765 C C . PRO A 1 101 ? 4.031 7.335 -17.138 1.00 89.69 101 PRO A C 1
ATOM 767 O O . PRO A 1 101 ? 3.253 7.791 -17.978 1.00 89.69 101 PRO A O 1
ATOM 770 N N . PRO A 1 102 ? 4.655 8.122 -16.239 1.00 90.94 102 PRO A N 1
ATOM 771 C CA . PRO A 1 102 ? 5.788 7.765 -15.377 1.00 90.94 102 PRO A CA 1
ATOM 772 C C . PRO A 1 102 ? 5.422 7.041 -14.068 1.00 90.94 102 PRO A C 1
ATOM 774 O O . PRO A 1 102 ? 6.298 6.850 -13.232 1.00 90.94 102 PRO A O 1
ATOM 777 N N . LEU A 1 103 ? 4.173 6.612 -13.867 1.00 93.38 103 LEU A N 1
ATOM 778 C CA . LEU A 1 103 ? 3.723 5.967 -12.632 1.00 93.38 103 LEU A CA 1
ATOM 779 C C . LEU A 1 103 ? 3.478 4.464 -12.818 1.00 93.38 103 LEU A C 1
ATOM 781 O O . LEU A 1 103 ? 2.892 4.020 -13.807 1.00 93.38 103 LEU A O 1
ATOM 785 N N . ALA A 1 104 ? 3.851 3.674 -11.814 1.00 94.81 104 ALA A N 1
ATOM 786 C CA . ALA A 1 104 ? 3.278 2.347 -11.604 1.00 94.81 104 ALA A CA 1
ATOM 787 C C . ALA A 1 104 ? 2.233 2.435 -10.490 1.00 94.81 104 ALA A C 1
ATOM 789 O O . ALA A 1 104 ? 2.483 3.041 -9.447 1.00 94.81 104 ALA A O 1
ATOM 790 N N . VAL A 1 105 ? 1.061 1.844 -10.716 1.00 93.00 105 VAL A N 1
ATOM 791 C CA . VAL A 1 105 ? -0.123 2.018 -9.869 1.00 93.00 105 VAL A CA 1
ATOM 792 C C . VAL A 1 105 ? -0.610 0.665 -9.367 1.00 93.00 105 VAL A C 1
ATOM 794 O O . VAL A 1 105 ? -0.816 -0.264 -10.147 1.00 93.00 105 VAL A O 1
ATOM 797 N N . ALA A 1 106 ? -0.823 0.571 -8.060 1.00 93.31 106 ALA A N 1
ATOM 798 C CA . ALA A 1 106 ? -1.539 -0.505 -7.400 1.00 93.31 106 ALA A CA 1
ATOM 799 C C . ALA A 1 106 ? -2.932 -0.006 -6.997 1.00 93.31 106 ALA A C 1
ATOM 801 O O . ALA A 1 106 ? -3.057 0.961 -6.248 1.00 93.31 106 ALA A O 1
ATOM 802 N N . THR A 1 107 ? -3.981 -0.679 -7.456 1.00 91.69 107 THR A N 1
ATOM 803 C CA . THR A 1 107 ? -5.379 -0.347 -7.155 1.00 91.69 107 THR A CA 1
ATOM 804 C C . THR A 1 107 ? -5.971 -1.376 -6.204 1.00 91.69 107 THR A C 1
ATOM 806 O O . THR A 1 107 ? -5.870 -2.586 -6.412 1.00 91.69 107 THR A O 1
ATOM 809 N N . ARG A 1 108 ? -6.597 -0.902 -5.132 1.00 90.81 108 ARG A N 1
ATOM 810 C CA . ARG A 1 108 ? -7.176 -1.727 -4.080 1.00 90.81 108 ARG A CA 1
ATOM 811 C C . ARG A 1 108 ? -8.502 -2.329 -4.538 1.00 90.81 108 ARG A C 1
ATOM 813 O O . ARG A 1 108 ? -9.457 -1.614 -4.845 1.00 90.81 108 ARG A O 1
ATOM 820 N N . ALA A 1 109 ? -8.602 -3.654 -4.487 1.00 87.19 109 ALA A N 1
ATOM 821 C CA . ALA A 1 109 ? -9.840 -4.366 -4.777 1.00 87.19 109 ALA A CA 1
ATOM 822 C C . ALA A 1 109 ? -10.954 -3.959 -3.793 1.00 87.19 109 ALA A C 1
ATOM 824 O O . ALA A 1 109 ? -10.782 -4.042 -2.570 1.00 87.19 109 ALA A O 1
ATOM 825 N N . GLY A 1 110 ? -12.096 -3.539 -4.343 1.00 83.44 110 GLY A N 1
ATOM 826 C CA . GLY A 1 110 ? -13.307 -3.156 -3.615 1.00 83.44 110 GLY A CA 1
ATOM 827 C C . GLY A 1 110 ? -13.450 -1.654 -3.347 1.00 83.44 110 GLY A C 1
ATOM 828 O O . GLY A 1 110 ? -14.543 -1.131 -3.532 1.00 83.44 110 GLY A O 1
ATOM 829 N N . SER A 1 111 ? -12.380 -0.956 -2.946 1.00 82.94 111 SER A N 1
ATOM 830 C CA . SER A 1 111 ? -12.432 0.493 -2.675 1.00 82.94 111 SER A CA 1
ATOM 831 C C .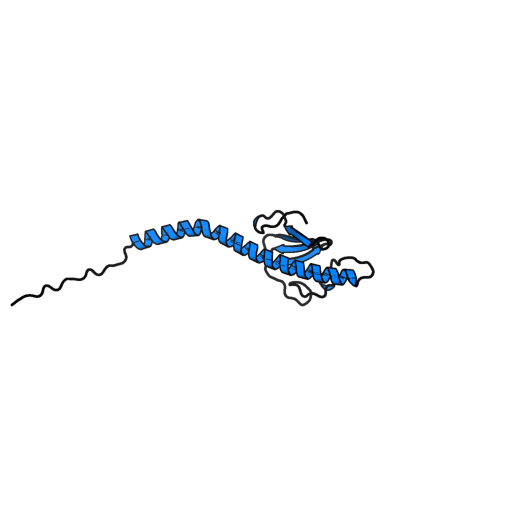 SER A 1 111 ? -12.012 1.362 -3.859 1.00 82.94 111 SER A C 1
ATOM 833 O O . SER A 1 111 ? -12.383 2.529 -3.895 1.00 82.94 111 SER A O 1
ATOM 835 N N . GLY A 1 112 ? -11.226 0.824 -4.799 1.00 85.25 112 GLY A N 1
ATOM 836 C CA . GLY A 1 112 ? -10.654 1.599 -5.904 1.00 85.25 112 GLY A CA 1
ATOM 837 C C . GLY A 1 112 ? -9.509 2.528 -5.491 1.00 85.25 112 GLY A C 1
ATOM 838 O O . GLY A 1 112 ? -8.948 3.189 -6.357 1.00 85.25 112 GLY A O 1
ATOM 839 N N . ALA A 1 113 ? -9.137 2.547 -4.206 1.00 89.62 113 ALA A N 1
ATOM 840 C CA . ALA A 1 113 ? -8.053 3.388 -3.712 1.00 89.62 113 ALA A CA 1
ATOM 841 C C . ALA A 1 113 ? -6.717 2.993 -4.347 1.00 89.62 113 ALA A C 1
ATOM 843 O O . ALA A 1 113 ? -6.484 1.809 -4.608 1.00 89.62 113 ALA A O 1
ATOM 844 N N . THR A 1 114 ? -5.831 3.956 -4.577 1.00 92.06 114 THR A N 1
ATOM 845 C CA . THR A 1 114 ? -4.588 3.716 -5.314 1.00 92.06 114 THR A CA 1
ATOM 846 C C . THR A 1 114 ? -3.359 4.063 -4.502 1.00 92.06 114 THR A C 1
ATOM 848 O O . THR A 1 114 ? -3.317 5.054 -3.776 1.00 92.06 114 THR A O 1
ATOM 851 N N . VAL A 1 115 ? -2.331 3.244 -4.664 1.00 94.25 115 VAL A N 1
ATOM 852 C CA . VAL A 1 115 ? -0.971 3.542 -4.235 1.00 94.25 115 VAL A CA 1
ATOM 853 C C . VAL A 1 115 ? -0.108 3.512 -5.479 1.00 94.25 115 VAL A C 1
ATOM 855 O O . VAL A 1 115 ? -0.189 2.568 -6.260 1.00 94.25 115 VAL A O 1
ATOM 858 N N . SER A 1 116 ? 0.711 4.529 -5.679 1.00 94.44 116 SER A N 1
ATOM 859 C CA . SER A 1 116 ? 1.566 4.645 -6.852 1.00 94.44 116 SER A CA 1
ATOM 860 C C . SER A 1 116 ? 3.006 4.914 -6.466 1.00 94.44 116 SER A C 1
ATOM 862 O O . SER A 1 116 ? 3.296 5.466 -5.403 1.00 94.44 116 SER A O 1
ATOM 864 N N . ILE A 1 117 ? 3.913 4.500 -7.345 1.00 95.50 117 ILE A N 1
ATOM 865 C CA . ILE A 1 117 ? 5.322 4.865 -7.295 1.00 95.50 117 ILE A CA 1
ATOM 866 C C . ILE A 1 117 ? 5.686 5.584 -8.589 1.00 95.50 117 ILE A C 1
ATOM 868 O O . ILE A 1 117 ? 5.348 5.125 -9.684 1.00 95.50 117 ILE A O 1
ATOM 872 N N . ASP A 1 118 ? 6.390 6.698 -8.459 1.00 94.88 118 ASP A N 1
ATOM 873 C CA . ASP A 1 118 ? 7.044 7.347 -9.585 1.00 94.88 118 ASP A CA 1
ATOM 874 C C . ASP A 1 118 ? 8.213 6.483 -10.059 1.00 94.88 118 ASP A C 1
ATOM 876 O O . ASP A 1 118 ? 9.042 6.047 -9.256 1.00 94.88 118 ASP A O 1
ATOM 880 N N . LEU A 1 119 ? 8.279 6.195 -11.356 1.00 93.75 119 LEU A N 1
ATOM 881 C CA . LEU A 1 119 ? 9.310 5.355 -11.967 1.00 93.75 119 LEU A CA 1
ATOM 882 C C . LEU A 1 119 ? 10.640 6.098 -12.162 1.00 93.75 119 LEU A C 1
ATOM 884 O O . LEU A 1 119 ? 11.677 5.463 -12.332 1.00 93.75 119 LEU A O 1
ATOM 888 N N . GLU A 1 120 ? 10.665 7.424 -12.036 1.00 91.56 120 GLU A N 1
ATOM 889 C CA . GLU A 1 120 ? 11.854 8.276 -12.133 1.00 91.56 120 GLU A CA 1
ATOM 890 C C . GLU A 1 120 ? 12.414 8.631 -10.753 1.00 91.56 120 GLU A C 1
ATOM 892 O O . GLU A 1 120 ? 13.534 8.241 -10.419 1.00 91.56 120 GLU A O 1
ATOM 897 N N . THR A 1 121 ? 11.616 9.247 -9.887 1.00 92.00 121 THR A N 1
ATOM 898 C CA . THR A 1 121 ? 12.038 9.770 -8.576 1.00 92.00 121 THR A CA 1
ATOM 899 C C . THR A 1 121 ? 11.998 8.718 -7.468 1.00 92.00 121 THR A C 1
ATOM 901 O O . THR A 1 121 ? 12.848 8.711 -6.581 1.00 92.00 121 THR A O 1
ATOM 904 N N . GLY A 1 122 ? 11.046 7.787 -7.540 1.00 91.31 122 GLY A N 1
ATOM 905 C CA . GLY A 1 122 ? 10.830 6.741 -6.537 1.00 91.31 122 GLY A CA 1
ATOM 906 C C . GLY A 1 122 ? 9.942 7.210 -5.397 1.00 91.31 122 GLY A C 1
ATOM 907 O O . GLY A 1 122 ? 9.761 6.474 -4.427 1.00 91.31 122 GLY A O 1
ATOM 908 N N . ALA A 1 123 ? 9.393 8.421 -5.517 1.00 93.06 123 ALA A N 1
ATOM 909 C CA . ALA A 1 123 ? 8.364 8.918 -4.630 1.00 93.06 123 ALA A CA 1
ATOM 910 C C . ALA A 1 123 ? 7.162 7.966 -4.655 1.00 93.06 123 ALA A C 1
ATOM 912 O O . ALA A 1 123 ? 6.769 7.465 -5.709 1.00 93.06 123 ALA A O 1
ATOM 913 N N . THR A 1 124 ? 6.606 7.699 -3.476 1.00 93.62 124 THR A N 1
ATOM 914 C CA . THR A 1 124 ? 5.388 6.900 -3.322 1.00 93.62 124 THR A CA 1
ATOM 915 C C . THR A 1 124 ? 4.267 7.810 -2.867 1.00 93.62 124 THR A C 1
ATOM 917 O O . THR A 1 124 ? 4.450 8.624 -1.959 1.00 93.62 124 THR A O 1
ATOM 920 N N . CYS A 1 125 ? 3.111 7.674 -3.497 1.00 92.12 125 CYS A N 1
ATOM 921 C CA . CYS A 1 125 ? 1.954 8.498 -3.204 1.00 92.12 125 CYS A CA 1
ATOM 922 C C . CYS A 1 125 ? 0.658 7.691 -3.284 1.00 92.12 125 CYS A C 1
ATOM 924 O O . CYS A 1 125 ? 0.650 6.515 -3.650 1.00 92.12 125 CYS A O 1
ATOM 926 N N . THR A 1 126 ? -0.438 8.316 -2.873 1.00 92.38 126 THR A N 1
ATOM 927 C CA . THR A 1 126 ? -1.783 7.741 -2.865 1.00 92.38 126 THR A CA 1
ATOM 928 C C . THR A 1 126 ? -2.816 8.774 -3.318 1.00 92.38 126 THR A C 1
ATOM 930 O O . THR A 1 126 ? -2.526 9.966 -3.363 1.00 92.38 126 THR A O 1
ATOM 933 N N . ASP A 1 127 ? -4.030 8.323 -3.623 1.00 82.88 127 ASP A N 1
ATOM 934 C CA . ASP A 1 127 ? -5.196 9.109 -4.050 1.00 82.88 127 ASP A CA 1
ATOM 935 C C . ASP A 1 127 ? -5.851 9.917 -2.913 1.00 82.88 127 ASP A C 1
ATOM 937 O O . ASP A 1 127 ? -7.061 9.875 -2.725 1.00 82.88 127 ASP A O 1
ATOM 941 N N . ASP A 1 128 ? -5.061 10.617 -2.098 1.00 75.31 128 ASP A N 1
ATOM 942 C CA . ASP A 1 128 ? -5.532 11.346 -0.907 1.00 75.31 128 ASP A CA 1
ATOM 943 C C . ASP A 1 128 ? -6.110 10.458 0.214 1.00 75.31 128 ASP A C 1
ATOM 945 O O . ASP A 1 128 ? -6.684 10.969 1.178 1.00 75.31 128 ASP A O 1
ATOM 949 N N . ASN A 1 129 ? -5.932 9.130 0.165 1.00 77.62 129 ASN A N 1
ATOM 950 C CA . ASN A 1 129 ? -6.408 8.241 1.223 1.00 77.62 129 ASN A CA 1
ATOM 951 C C . ASN A 1 129 ? -5.492 8.300 2.471 1.00 77.62 129 ASN A C 1
ATOM 953 O O . ASN A 1 129 ? -4.399 7.718 2.475 1.00 77.62 129 ASN A O 1
ATOM 957 N N . PRO A 1 130 ? -5.934 8.902 3.598 1.00 74.25 130 PRO A N 1
ATOM 958 C CA . PRO A 1 130 ? -5.085 9.079 4.779 1.00 74.25 130 PRO A CA 1
ATOM 959 C C . PRO A 1 130 ? -4.779 7.758 5.502 1.00 74.25 130 PRO A C 1
ATOM 961 O O . PRO A 1 130 ? -3.924 7.717 6.387 1.00 74.25 130 PRO A O 1
ATOM 964 N N . THR A 1 131 ? -5.471 6.669 5.156 1.00 82.31 131 THR A N 1
ATOM 965 C CA . THR A 1 131 ? -5.328 5.353 5.799 1.00 82.31 131 THR A CA 1
ATOM 966 C C . THR A 1 131 ? -3.940 4.756 5.576 1.00 82.31 131 THR A C 1
ATOM 968 O O . THR A 1 131 ? -3.410 4.076 6.455 1.00 82.31 131 THR A O 1
ATOM 971 N N . TYR A 1 132 ? -3.328 5.038 4.426 1.00 82.00 132 TYR A N 1
ATOM 972 C CA . TYR A 1 132 ? -2.051 4.447 4.030 1.00 82.00 132 TYR A CA 1
ATOM 973 C C . TYR A 1 132 ? -0.836 5.204 4.578 1.00 82.00 132 TYR A C 1
ATOM 975 O O . TYR A 1 132 ? 0.264 4.655 4.620 1.00 82.00 132 TYR A O 1
ATOM 983 N N . GLY A 1 133 ? -1.033 6.432 5.074 1.00 79.31 133 GLY A N 1
ATOM 984 C CA . GLY A 1 133 ? 0.045 7.259 5.619 1.00 79.31 133 GLY A CA 1
ATOM 985 C C . GLY A 1 133 ? 1.091 7.663 4.574 1.00 79.31 133 GLY A C 1
ATOM 986 O O . GLY A 1 133 ? 2.258 7.818 4.930 1.00 79.31 133 GLY A O 1
ATOM 987 N N . LEU A 1 134 ? 0.674 7.784 3.311 1.00 82.56 134 LEU A N 1
ATOM 988 C CA . LEU A 1 134 ? 1.476 8.253 2.181 1.00 82.56 134 LEU A CA 1
ATOM 989 C C . LEU A 1 134 ? 1.051 9.674 1.791 1.00 82.56 134 LEU A C 1
ATOM 991 O O . LEU A 1 134 ? -0.069 10.094 2.087 1.00 82.56 134 LEU A O 1
ATOM 995 N N . GLY A 1 135 ? 1.958 10.409 1.144 1.00 83.56 135 GLY A N 1
ATOM 996 C CA . GLY A 1 135 ? 1.643 11.700 0.535 1.00 83.56 135 GLY A CA 1
ATOM 997 C C . GLY A 1 135 ? 0.793 11.537 -0.725 1.00 83.56 135 GLY A C 1
ATOM 998 O O . GLY A 1 135 ? 0.563 10.427 -1.195 1.00 83.56 135 GLY A O 1
ATOM 999 N N . THR A 1 136 ? 0.332 12.649 -1.281 1.00 83.50 136 THR A N 1
ATOM 1000 C CA . THR A 1 136 ? -0.597 12.658 -2.425 1.00 83.50 136 THR A CA 1
ATOM 1001 C C . THR A 1 136 ? 0.098 13.042 -3.728 1.00 83.50 136 THR A C 1
ATOM 1003 O O . THR A 1 136 ? -0.422 12.837 -4.818 1.00 83.50 136 THR A O 1
ATOM 1006 N N . THR A 1 137 ? 1.337 13.521 -3.611 1.00 83.75 137 THR A N 1
ATOM 1007 C CA . THR A 1 137 ? 2.218 13.864 -4.721 1.00 83.75 137 THR A CA 1
ATOM 1008 C C . THR A 1 137 ? 3.335 12.838 -4.845 1.00 83.75 137 THR A C 1
ATOM 1010 O O . THR A 1 137 ? 4.132 12.661 -3.915 1.00 83.75 137 THR A O 1
ATOM 1013 N N . CYS A 1 138 ? 3.360 12.191 -6.003 1.00 82.69 138 CYS A N 1
ATOM 1014 C CA . CYS A 1 138 ? 4.533 11.599 -6.618 1.00 82.69 138 CYS A CA 1
ATOM 1015 C C . CYS A 1 138 ? 5.159 12.688 -7.518 1.00 82.69 138 CYS A C 1
ATOM 1017 O O . CYS A 1 138 ? 6.400 12.765 -7.534 1.00 82.69 138 CYS A O 1
#

Foldseek 3Di:
DDDDPDDPPPPDDDDPVNVVVVVVVVVVVCVVVVVVVVLVVVLVVVVVVLVLQVVVLVQQCVLLVPDPVSDGDFAPQSTPDDDAPHPPHPHDQAWDWTDDPLKTWIAGHPPRKIWIAGSPPRAIATCPDCSNVHHHDD

Sequence (138 aa):
MLKLLKRKQKQGGFTLLELLMVVIIIAILASIALPQYFKAAERSRASEAVQILATIRGSEGRYKAMSLTKVYTSALDDLDVGVPGSTGVPLSTMWTYSLAPPLAVATRAGSGATVSIDLETGATCTDDNPTYGLGTTC

pLDDT: mean 87.22, std 9.18, range [45.38, 97.12]

Radius of gyration: 27.94 Å; chains: 1; bounding box: 43×50×101 Å

Secondary structure (DSSP, 8-state):
------------PPPHHHHHHHHHHHHHHHHHHHHHHHHHHHHHHHHHHHHHHHHHHHHHHHHHHHSTT----S-GGGSSS--TTSTTSPPPSSEEEEEETTEEEEEETTT--EEEEETTT--EEESS-GGG--BS--